Protein AF-A0AAV4QI51-F1 (afdb_monomer_lite)

InterPro domains:
  IPR002773 Deoxyhypusine synthase [PTHR11703] (4-96)
  IPR029035 DHS-like NAD/FAD-binding domain superfamily [SSF52467] (8-96)
  IPR036982 Deoxyhypusine synthase superfamily [G3DSA:3.40.910.10] (10-96)

Radius of gyration: 26.14 Å; chains: 1; bounding box: 46×38×84 Å

Foldseek 3Di:
DDDPPDDPPVVVCVPVPDDDDDDPPDDAQDADDCVVPDDPVSRLCSLCRPDDVSVVSNVVVVVVVVLVVQFPDDDPDWQPPDPDPVPTDPGRHDDD

Secondary structure (DSSP, 8-state):
-----PPPHHHHHHHSPPPPPPPTTPPP-----GGG---HHHHHHHGGGT-HHHHHHHHHHHHHHHHHHHHTSPPSS--SS---TTTS--SSS---

Structure (mmCIF, N/CA/C/O backbone):
data_AF-A0AAV4QI51-F1
#
_entry.id   AF-A0AAV4QI51-F1
#
loop_
_atom_site.group_PDB
_atom_site.id
_atom_site.type_symbol
_atom_site.label_atom_id
_atom_site.label_alt_id
_atom_site.label_comp_id
_atom_site.label_asym_id
_atom_site.label_entity_id
_atom_site.label_seq_id
_atom_site.pdb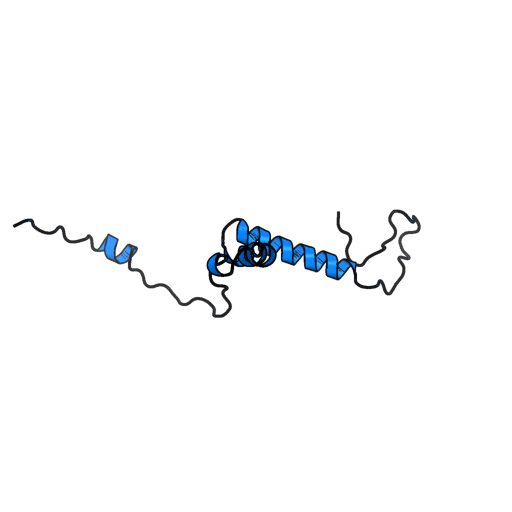x_PDB_ins_code
_atom_site.Cartn_x
_atom_site.Cartn_y
_atom_site.Cartn_z
_atom_site.occupancy
_atom_site.B_iso_or_equiv
_atom_site.auth_seq_id
_atom_site.auth_comp_id
_atom_site.auth_asym_id
_atom_site.auth_atom_id
_atom_site.pdbx_PDB_model_num
ATOM 1 N N . MET A 1 1 ? -19.438 0.880 54.081 1.00 43.25 1 MET A N 1
ATOM 2 C CA . MET A 1 1 ? -19.910 1.004 52.687 1.00 43.25 1 MET A CA 1
ATOM 3 C C . MET A 1 1 ? -18.902 1.882 51.978 1.00 43.25 1 MET A C 1
ATOM 5 O O . MET A 1 1 ? -18.786 3.041 52.349 1.00 43.25 1 MET A O 1
ATOM 9 N N . ALA A 1 2 ? -18.076 1.302 51.108 1.00 45.44 2 ALA A N 1
ATOM 10 C CA . ALA A 1 2 ? -17.078 2.061 50.365 1.00 45.44 2 ALA A CA 1
ATOM 11 C C . ALA A 1 2 ? -17.814 3.035 49.439 1.00 45.44 2 ALA A C 1
ATOM 13 O O . ALA A 1 2 ? -18.620 2.614 48.611 1.00 45.44 2 ALA A O 1
ATOM 14 N N . THR A 1 3 ? -17.596 4.328 49.647 1.00 51.41 3 THR A N 1
ATOM 15 C CA . THR A 1 3 ? -18.027 5.383 48.736 1.00 51.41 3 THR A CA 1
ATOM 16 C C . THR A 1 3 ? -17.299 5.148 47.420 1.00 51.41 3 THR A C 1
ATOM 18 O O . THR A 1 3 ? -16.077 5.274 47.372 1.00 51.41 3 THR A O 1
ATOM 21 N N . GLY A 1 4 ? -18.022 4.712 46.388 1.00 58.59 4 GLY A N 1
ATOM 22 C CA . GLY A 1 4 ? -17.462 4.615 45.046 1.00 58.59 4 GLY A CA 1
ATOM 23 C C . GLY A 1 4 ? -17.000 6.004 44.625 1.00 58.59 4 GLY A C 1
ATOM 24 O O . GLY A 1 4 ? -17.808 6.927 44.610 1.00 58.59 4 GLY A O 1
ATOM 25 N N . GLU A 1 5 ? -15.704 6.164 44.371 1.00 67.75 5 GLU A N 1
ATOM 26 C CA . GLU A 1 5 ? -15.144 7.389 43.804 1.00 67.75 5 GLU A CA 1
ATOM 27 C C . GLU A 1 5 ? -15.883 7.708 42.499 1.00 67.75 5 GLU A C 1
ATOM 29 O O . GLU A 1 5 ? -15.821 6.941 41.535 1.00 67.75 5 GLU A O 1
ATOM 34 N N . GLU A 1 6 ? -16.628 8.816 42.478 1.00 81.44 6 GLU A N 1
ATOM 35 C CA . GLU A 1 6 ? -17.235 9.317 41.249 1.00 81.44 6 GLU A CA 1
ATOM 36 C C . GLU A 1 6 ? -16.126 9.707 40.269 1.00 81.44 6 GLU A C 1
ATOM 38 O O . GLU A 1 6 ? -15.189 10.434 40.606 1.00 81.44 6 GLU A O 1
ATOM 43 N N . ILE A 1 7 ? -16.231 9.205 39.039 1.00 85.62 7 ILE A N 1
ATOM 44 C CA . ILE A 1 7 ? -15.254 9.470 37.985 1.00 85.62 7 ILE A CA 1
ATOM 45 C C . ILE A 1 7 ? -15.259 10.979 37.692 1.00 85.62 7 ILE A C 1
ATOM 47 O O . ILE A 1 7 ? -16.327 11.528 37.405 1.00 85.62 7 ILE A O 1
ATOM 51 N N . PRO A 1 8 ? -14.095 11.659 37.701 1.00 93.81 8 PRO A N 1
ATOM 52 C CA . PRO A 1 8 ? -14.026 13.081 37.395 1.00 93.81 8 PRO A CA 1
ATOM 53 C C . PRO A 1 8 ? -14.654 13.396 36.034 1.00 93.81 8 PRO A C 1
ATOM 55 O O . PRO A 1 8 ? -14.286 12.794 35.022 1.00 93.81 8 PRO A O 1
ATOM 58 N N . SER A 1 9 ? -15.555 14.380 35.986 1.00 90.50 9 SER A N 1
ATOM 59 C CA . SER A 1 9 ? -16.261 14.780 34.756 1.00 90.50 9 SER A CA 1
ATOM 60 C C . SER A 1 9 ? -15.308 15.107 33.603 1.00 90.50 9 SER A C 1
ATOM 62 O O . SER A 1 9 ? -15.543 14.706 32.467 1.00 90.50 9 SER A O 1
ATOM 64 N N . ILE A 1 10 ? -14.167 15.732 33.908 1.00 94.69 10 ILE A N 1
ATOM 65 C CA . ILE A 1 10 ? -13.123 16.043 32.925 1.00 94.69 10 ILE A CA 1
ATOM 66 C C . ILE A 1 10 ? -12.544 14.793 32.246 1.00 94.69 10 ILE A C 1
ATOM 68 O O . ILE A 1 10 ? -12.209 14.833 31.063 1.00 94.69 10 ILE A O 1
ATOM 72 N N . ALA A 1 11 ? -12.443 13.672 32.967 1.00 95.19 11 ALA A N 1
ATOM 73 C CA . ALA A 1 11 ? -11.972 12.411 32.406 1.00 95.19 11 ALA A CA 1
ATOM 74 C C . ALA A 1 11 ? -13.036 11.789 31.491 1.00 95.19 11 ALA A C 1
ATOM 76 O O . ALA A 1 11 ? -12.701 11.273 30.424 1.00 95.19 11 ALA A O 1
ATOM 77 N N . LEU A 1 12 ? -14.315 11.893 31.874 1.00 95.44 12 LEU A N 1
ATOM 78 C CA . LEU A 1 12 ? -15.438 11.426 31.062 1.00 95.44 12 LEU A CA 1
ATOM 79 C C . LEU A 1 12 ? -15.487 12.166 29.717 1.00 95.44 12 LEU A C 1
ATOM 81 O O . LEU A 1 12 ? -15.516 11.531 28.662 1.00 95.44 12 LEU A O 1
ATOM 85 N N . ASP A 1 13 ? -15.420 13.497 29.758 1.00 95.06 13 ASP A N 1
ATOM 86 C CA . ASP A 1 13 ? -15.496 14.348 28.569 1.00 95.06 13 ASP A CA 1
ATOM 87 C C . ASP A 1 13 ? -14.282 14.167 27.643 1.00 95.06 13 ASP A C 1
ATOM 89 O O . ASP A 1 13 ? -14.421 14.190 26.417 1.00 95.06 13 ASP A O 1
ATOM 93 N N . ALA A 1 14 ? -13.089 13.957 28.212 1.00 94.62 14 ALA A N 1
ATOM 94 C CA . ALA A 1 14 ? -11.868 13.738 27.440 1.00 94.62 14 ALA A CA 1
ATOM 95 C C . ALA A 1 14 ? -11.859 12.381 26.715 1.00 94.62 14 ALA A C 1
ATOM 97 O O . ALA A 1 14 ? -11.432 12.309 25.561 1.00 94.62 14 ALA A O 1
ATOM 98 N N . VAL A 1 15 ? -12.326 11.312 27.371 1.00 95.75 15 VAL A N 1
ATOM 99 C CA . VAL A 1 15 ? -12.268 9.940 26.835 1.00 95.75 15 VAL A CA 1
ATOM 100 C C . VAL A 1 15 ? -13.460 9.624 25.929 1.00 95.75 15 VAL A C 1
ATOM 102 O O . VAL A 1 15 ? -13.285 8.976 24.898 1.00 95.75 15 VAL A O 1
ATOM 105 N N . LEU A 1 16 ? -14.668 10.089 26.266 1.00 95.88 16 LEU A N 1
ATOM 106 C CA . LEU A 1 16 ? -15.911 9.730 25.561 1.00 95.88 16 LEU A CA 1
ATOM 107 C C . LEU A 1 16 ? -16.319 10.736 24.476 1.00 95.88 16 LEU A C 1
ATOM 109 O O . LEU A 1 16 ? -17.494 10.849 24.109 1.00 95.88 16 LEU A O 1
ATOM 113 N N . LYS A 1 17 ? -15.352 11.469 23.926 1.00 96.38 17 LYS A N 1
ATOM 114 C CA . LYS A 1 17 ? -15.604 12.412 22.840 1.00 96.38 17 LYS A CA 1
ATOM 115 C C . LYS A 1 17 ? -16.084 11.674 21.586 1.00 96.38 17 LYS A C 1
ATOM 117 O O . LYS A 1 17 ? -15.405 10.795 21.063 1.00 96.38 17 LYS A O 1
ATOM 122 N N . LYS A 1 18 ? -17.245 12.074 21.059 1.00 96.81 18 LYS A N 1
ATOM 123 C CA . LYS A 1 18 ? -17.789 11.518 19.809 1.00 96.81 18 LYS A CA 1
ATOM 124 C C . LYS A 1 18 ? -16.854 11.809 18.631 1.00 96.81 18 LYS A C 1
ATOM 126 O O . LYS A 1 18 ? -16.431 12.950 18.439 1.00 96.81 18 LYS A O 1
ATOM 131 N N . SER A 1 19 ? -16.570 10.786 17.828 1.00 95.44 19 SER A N 1
ATOM 132 C CA . SER A 1 19 ? -15.834 10.922 16.572 1.00 95.44 19 SER A CA 1
ATOM 133 C C . SER A 1 19 ? -16.742 11.398 15.433 1.00 95.44 19 SER A C 1
ATOM 135 O O . SER A 1 19 ? -17.957 11.185 15.439 1.00 95.44 19 SER A O 1
ATOM 137 N N . SER A 1 20 ? -16.145 12.057 14.440 1.00 95.25 20 SER A N 1
ATOM 138 C CA . SER A 1 20 ? -16.791 12.337 13.158 1.00 95.25 20 SER A CA 1
ATOM 139 C C . SER A 1 20 ? -16.720 11.117 12.232 1.00 95.25 20 SER A C 1
ATOM 141 O O . SER A 1 20 ? -15.912 10.208 12.426 1.00 95.25 20 SER A O 1
ATOM 143 N N . GLY A 1 21 ? -17.566 11.100 11.200 1.00 93.06 21 GLY A N 1
ATOM 144 C CA . GLY A 1 21 ? -17.527 10.059 10.174 1.00 93.06 21 GLY A CA 1
ATOM 145 C C . GLY A 1 21 ? -16.249 10.112 9.331 1.00 93.06 21 GLY A C 1
ATOM 146 O O . GLY A 1 21 ? -15.706 11.186 9.069 1.00 93.06 21 GLY A O 1
ATOM 147 N N . LEU A 1 22 ? -15.792 8.943 8.881 1.00 91.88 22 LEU A N 1
ATOM 148 C CA . LEU A 1 22 ? -14.687 8.810 7.932 1.00 91.88 22 LEU A CA 1
ATOM 149 C C . LEU A 1 22 ? -15.202 8.811 6.477 1.00 91.88 22 LEU A C 1
ATOM 151 O O . LEU A 1 22 ? -16.355 8.444 6.236 1.00 91.88 22 LEU A O 1
ATOM 155 N N . PRO A 1 23 ? -14.365 9.189 5.490 1.00 91.62 23 PRO A N 1
ATOM 156 C CA . PRO A 1 23 ? -14.679 9.012 4.071 1.00 91.62 23 PRO A CA 1
ATOM 157 C C . PRO A 1 23 ? -14.953 7.540 3.726 1.00 91.62 23 PRO A C 1
ATOM 159 O O . PRO A 1 23 ? -14.345 6.648 4.316 1.00 91.62 23 PRO A O 1
ATOM 162 N N . LYS A 1 24 ? -15.827 7.286 2.744 1.00 86.88 24 LYS A N 1
ATOM 163 C CA . LYS A 1 24 ? -16.238 5.922 2.356 1.00 86.88 24 LYS A CA 1
ATOM 164 C C . LYS A 1 24 ? -15.109 5.088 1.743 1.00 86.88 24 LYS A C 1
ATOM 166 O O . LYS A 1 24 ? -15.118 3.873 1.884 1.00 86.88 24 LYS A O 1
ATOM 171 N N . ASP A 1 25 ? -14.123 5.738 1.133 1.00 87.81 25 ASP A N 1
ATOM 172 C CA . ASP A 1 25 ? -13.073 5.076 0.346 1.00 87.81 25 ASP A CA 1
ATOM 173 C C . ASP A 1 25 ? -11.841 4.693 1.186 1.00 87.81 25 ASP A C 1
ATOM 175 O O . ASP A 1 25 ? -10.727 4.580 0.673 1.00 87.81 25 ASP A O 1
ATOM 179 N N . LYS A 1 26 ? -11.995 4.563 2.508 1.00 86.56 26 LYS A N 1
ATOM 180 C CA . LYS A 1 26 ? -10.892 4.196 3.400 1.00 86.56 26 LYS A CA 1
ATOM 181 C C . LYS A 1 26 ? -10.729 2.679 3.456 1.00 86.56 26 LYS A C 1
ATOM 183 O O . LYS A 1 26 ? -11.663 1.963 3.802 1.00 86.56 26 LYS A O 1
ATOM 188 N N . GLU A 1 27 ? -9.517 2.208 3.167 1.00 89.06 27 GLU A N 1
ATOM 189 C CA . GLU A 1 27 ? -9.135 0.817 3.411 1.00 89.06 27 GLU A CA 1
ATOM 190 C C . GLU A 1 27 ? -9.129 0.539 4.925 1.00 89.06 27 GLU A C 1
ATOM 192 O O . GLU A 1 27 ? -8.612 1.328 5.721 1.00 89.06 27 GLU A O 1
ATOM 197 N N . LEU A 1 28 ? -9.738 -0.580 5.323 1.00 94.69 28 LEU A N 1
ATOM 198 C CA . LEU A 1 28 ? -9.748 -1.037 6.710 1.00 94.69 28 LEU A CA 1
ATOM 199 C C . LEU A 1 28 ? -8.422 -1.713 7.049 1.00 94.69 28 LEU A C 1
ATOM 201 O O . LEU A 1 28 ? -7.856 -2.436 6.231 1.00 94.69 28 LEU A O 1
ATOM 205 N N . VAL A 1 29 ? -7.965 -1.528 8.287 1.00 97.19 29 VAL A N 1
ATOM 206 C CA . VAL A 1 29 ? -6.798 -2.251 8.793 1.00 97.19 29 VAL A CA 1
ATOM 207 C C . VAL A 1 29 ? -7.174 -3.721 8.963 1.00 97.19 29 VAL A C 1
ATOM 209 O O . VAL A 1 29 ? -8.041 -4.056 9.772 1.00 97.19 29 VAL A O 1
ATOM 212 N N . LYS A 1 30 ? -6.531 -4.595 8.189 1.00 97.81 30 LYS A N 1
ATOM 213 C CA . LYS A 1 30 ? -6.729 -6.046 8.220 1.00 97.81 30 LYS A CA 1
ATOM 214 C C . LYS A 1 30 ? -5.432 -6.746 7.814 1.00 97.81 30 LYS A C 1
ATOM 216 O O . LYS A 1 30 ? -4.898 -6.483 6.738 1.00 97.81 30 LYS A O 1
ATOM 221 N N . GLY A 1 31 ? -4.944 -7.633 8.679 1.00 97.88 31 GLY A N 1
ATOM 222 C CA . GLY A 1 31 ? -3.808 -8.508 8.388 1.00 97.88 31 GLY A CA 1
ATOM 223 C C . GLY A 1 31 ? -4.215 -9.771 7.625 1.00 97.88 31 GLY A C 1
ATOM 224 O O . GLY A 1 31 ? -5.398 -10.014 7.380 1.00 97.88 31 GLY A O 1
ATOM 225 N N . TYR A 1 32 ? -3.222 -10.579 7.263 1.00 98.56 32 TYR A N 1
ATOM 226 C CA . TYR A 1 32 ? -3.432 -11.895 6.669 1.00 98.56 32 TYR A CA 1
ATOM 227 C C . TYR A 1 32 ? -4.063 -12.866 7.679 1.00 98.56 32 TYR A C 1
ATOM 229 O O . TYR A 1 32 ? -3.671 -12.880 8.848 1.00 98.56 32 TYR A O 1
ATOM 237 N N . ASP A 1 33 ? -5.026 -13.674 7.231 1.00 98.25 33 ASP A N 1
ATOM 238 C CA . ASP A 1 33 ? -5.640 -14.721 8.046 1.00 98.25 33 ASP A CA 1
ATOM 239 C C . ASP A 1 33 ? -4.930 -16.054 7.787 1.00 98.25 33 ASP A C 1
ATOM 241 O O . ASP A 1 33 ? -5.053 -16.647 6.721 1.00 98.25 33 ASP A O 1
ATOM 245 N N . PHE A 1 34 ? -4.175 -16.548 8.768 1.00 98.38 34 PHE A N 1
ATOM 246 C CA . PHE A 1 34 ? -3.461 -17.821 8.632 1.00 98.38 34 PHE A CA 1
ATOM 247 C C . PHE A 1 34 ? -4.387 -19.048 8.609 1.00 98.38 34 PHE A C 1
ATOM 249 O O . PHE A 1 34 ? -3.921 -20.140 8.277 1.00 98.38 34 PHE A O 1
ATOM 256 N N . ASN A 1 35 ? -5.684 -18.892 8.904 1.00 98.31 35 ASN A N 1
ATOM 257 C CA . ASN A 1 35 ? -6.664 -19.951 8.657 1.00 98.31 35 ASN A CA 1
ATOM 258 C C . ASN A 1 35 ? -6.860 -20.219 7.153 1.00 98.31 35 ASN A C 1
ATOM 260 O O . ASN A 1 35 ? -7.254 -21.328 6.795 1.00 98.31 35 ASN A O 1
ATOM 264 N N . ASP A 1 36 ? -6.507 -19.266 6.279 1.00 96.69 36 ASP A N 1
ATOM 265 C CA . ASP A 1 36 ? -6.494 -19.445 4.817 1.00 96.69 36 ASP A CA 1
ATOM 266 C C . ASP A 1 36 ? -5.277 -20.272 4.333 1.00 96.69 36 ASP A C 1
ATOM 268 O O . ASP A 1 36 ? -5.097 -20.505 3.137 1.00 96.69 36 ASP A O 1
ATOM 272 N N . GLY A 1 37 ? -4.4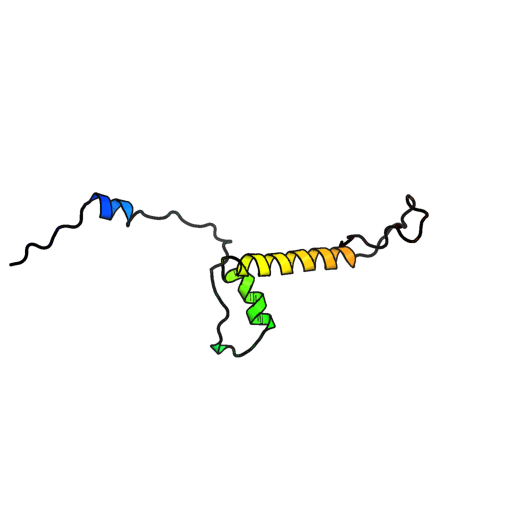37 -20.753 5.258 1.00 97.69 37 GLY A N 1
ATOM 273 C CA . GLY A 1 37 ? -3.229 -21.522 4.973 1.00 97.69 37 GLY A CA 1
ATOM 274 C C . GLY A 1 37 ? -1.991 -20.644 4.795 1.00 97.69 37 GLY A C 1
ATOM 275 O O . GLY A 1 37 ? -1.966 -19.471 5.171 1.00 97.69 37 GLY A O 1
ATOM 276 N N . ILE A 1 38 ? -0.924 -21.224 4.242 1.00 97.88 38 ILE A N 1
ATOM 277 C CA . ILE A 1 38 ? 0.345 -20.521 4.006 1.00 97.88 38 ILE A CA 1
ATOM 278 C C . ILE A 1 38 ? 0.414 -20.101 2.534 1.00 97.88 38 ILE A C 1
ATOM 280 O O . ILE A 1 38 ? 0.901 -20.853 1.691 1.00 97.88 38 ILE A O 1
ATOM 284 N N . ASP A 1 39 ? -0.058 -18.889 2.241 1.00 98.31 39 ASP A N 1
ATOM 285 C CA . ASP A 1 39 ? 0.108 -18.210 0.952 1.00 98.31 39 ASP A CA 1
ATOM 286 C C . ASP A 1 39 ? 0.965 -16.951 1.156 1.00 98.31 39 ASP A C 1
ATOM 288 O O . ASP A 1 39 ? 0.527 -15.946 1.721 1.00 98.31 39 ASP A O 1
ATOM 292 N N . TYR A 1 40 ? 2.217 -17.007 0.696 1.00 98.25 40 TYR A N 1
ATOM 293 C CA . TYR A 1 40 ? 3.161 -15.897 0.823 1.00 98.25 40 TYR A CA 1
ATOM 294 C C . TYR A 1 40 ? 2.768 -14.680 -0.010 1.00 98.25 40 TYR A C 1
ATOM 296 O O . TYR A 1 40 ? 2.985 -13.549 0.428 1.00 98.25 40 TYR A O 1
ATOM 304 N N . ASP A 1 41 ? 2.171 -14.885 -1.183 1.00 98.00 41 ASP A N 1
ATOM 305 C CA . ASP A 1 41 ? 1.740 -13.767 -2.008 1.00 98.00 41 ASP A CA 1
ATOM 306 C C . ASP A 1 41 ? 0.563 -13.051 -1.339 1.00 98.00 41 ASP A C 1
ATOM 308 O O . ASP A 1 41 ? 0.515 -11.821 -1.316 1.00 98.00 41 ASP A O 1
ATOM 312 N N . ALA A 1 42 ? -0.383 -13.795 -0.758 1.00 98.06 42 ALA A N 1
ATOM 313 C CA . ALA A 1 42 ? -1.501 -13.212 -0.017 1.00 98.06 42 ALA A CA 1
ATOM 314 C C . ALA A 1 42 ? -1.044 -12.524 1.275 1.00 98.06 42 ALA A C 1
ATOM 316 O O . ALA A 1 42 ? -1.513 -11.420 1.567 1.00 98.06 42 ALA A O 1
ATOM 317 N N . LEU A 1 43 ? -0.084 -13.115 1.990 1.00 98.50 43 LEU A N 1
ATOM 318 C CA . LEU A 1 43 ? 0.554 -12.507 3.156 1.00 98.50 43 LEU A CA 1
ATOM 319 C C . LEU A 1 43 ? 1.208 -11.163 2.806 1.00 98.50 43 LEU A C 1
ATOM 321 O O . LEU A 1 43 ? 0.938 -10.151 3.451 1.00 98.50 43 LEU A O 1
ATOM 325 N N . LEU A 1 44 ? 2.037 -11.127 1.760 1.00 98.44 44 LEU A N 1
ATOM 326 C CA . LEU A 1 44 ? 2.719 -9.902 1.337 1.00 98.44 44 LEU A CA 1
ATOM 327 C C . LEU A 1 44 ? 1.746 -8.871 0.753 1.00 98.44 44 LEU A C 1
ATOM 329 O O . LEU A 1 44 ? 1.938 -7.672 0.953 1.00 98.44 44 LEU A O 1
ATOM 333 N N . ARG A 1 45 ? 0.667 -9.303 0.088 1.00 97.94 45 ARG A N 1
ATOM 334 C CA . ARG A 1 45 ? -0.416 -8.400 -0.340 1.00 97.94 45 ARG A CA 1
ATOM 335 C C . ARG A 1 45 ? -1.130 -7.761 0.849 1.00 97.94 45 ARG A C 1
ATOM 337 O O . ARG A 1 45 ? -1.446 -6.573 0.786 1.00 97.94 45 ARG A O 1
ATOM 344 N N . SER A 1 46 ? -1.348 -8.502 1.939 1.00 98.19 46 SER A N 1
ATOM 345 C CA . SER A 1 46 ? -2.031 -7.973 3.127 1.00 98.19 46 SER A CA 1
ATOM 346 C C . SER A 1 46 ? -1.255 -6.834 3.790 1.00 98.19 46 SER A C 1
ATOM 348 O O . SER A 1 46 ? -1.846 -6.045 4.521 1.00 98.19 46 SER A O 1
ATOM 350 N N . TYR A 1 47 ? 0.058 -6.719 3.552 1.00 98.56 47 TYR A N 1
ATOM 351 C CA . TYR A 1 47 ? 0.885 -5.693 4.187 1.00 98.56 47 TYR A CA 1
ATOM 352 C C . TYR A 1 47 ? 0.388 -4.278 3.890 1.00 98.56 47 TYR A C 1
ATOM 354 O O . TYR A 1 47 ? 0.460 -3.430 4.777 1.00 98.56 47 TYR A O 1
ATOM 362 N N . LYS A 1 48 ? -0.230 -4.043 2.723 1.00 97.94 48 LYS A N 1
ATOM 363 C CA . LYS A 1 48 ? -0.864 -2.758 2.390 1.00 97.94 48 LYS A CA 1
ATOM 364 C C . LYS A 1 48 ? -1.883 -2.312 3.452 1.00 97.94 48 LYS A C 1
ATOM 366 O O . LYS A 1 48 ? -1.921 -1.134 3.802 1.00 97.94 48 LYS A O 1
ATOM 371 N N . THR A 1 49 ? -2.620 -3.253 4.041 1.00 98.12 49 THR A N 1
ATOM 372 C CA . THR A 1 49 ? -3.656 -3.011 5.059 1.00 98.12 49 THR A CA 1
ATOM 373 C C . THR A 1 49 ? -3.231 -3.393 6.481 1.00 98.12 49 THR A C 1
ATOM 375 O O . THR A 1 49 ? -4.047 -3.320 7.395 1.00 98.12 49 THR A O 1
ATOM 378 N N . SER A 1 50 ? -1.969 -3.770 6.710 1.00 98.12 50 SER A N 1
ATOM 379 C CA . SER A 1 50 ? -1.476 -4.181 8.038 1.00 98.12 50 SER A CA 1
ATOM 380 C C . SER A 1 50 ? -1.061 -3.011 8.945 1.00 98.12 50 SER A C 1
ATOM 382 O O . SER A 1 50 ? -0.972 -3.182 10.159 1.00 98.12 50 SER A O 1
ATOM 384 N N . GLY A 1 51 ? -0.815 -1.821 8.389 1.00 97.50 51 GLY A N 1
ATOM 385 C CA . GLY A 1 51 ? -0.399 -0.629 9.135 1.00 97.50 51 GLY A CA 1
ATOM 386 C C . GLY A 1 51 ? 1.121 -0.458 9.261 1.00 97.50 51 GLY A C 1
ATOM 387 O O . GLY A 1 51 ? 1.916 -1.316 8.874 1.00 97.50 51 GLY A O 1
ATOM 388 N N . PHE A 1 52 ? 1.539 0.687 9.811 1.00 98.00 52 PHE A N 1
ATOM 389 C CA . PHE A 1 52 ? 2.945 1.043 10.059 1.00 98.00 52 PHE A CA 1
ATOM 390 C C . PHE A 1 52 ? 3.856 0.834 8.828 1.00 98.00 52 PHE A C 1
ATOM 392 O O . PHE A 1 52 ? 3.524 1.254 7.721 1.00 98.00 52 PHE A O 1
ATOM 399 N N . GLN A 1 53 ? 5.019 0.198 9.010 1.00 98.44 53 GLN A N 1
ATOM 400 C CA . GLN A 1 53 ? 5.965 -0.071 7.923 1.00 98.44 53 GLN A CA 1
ATOM 401 C C . GLN A 1 53 ? 5.463 -1.127 6.933 1.00 98.44 53 GLN A C 1
ATOM 403 O O . GLN A 1 53 ? 5.886 -1.117 5.780 1.00 98.44 53 GLN A O 1
ATOM 408 N N . ALA A 1 54 ? 4.537 -2.001 7.33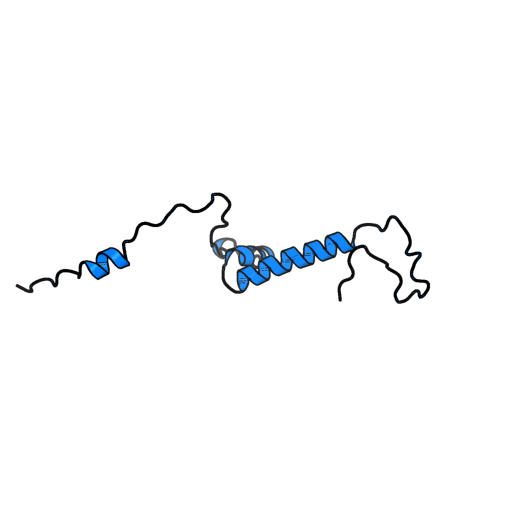8 1.00 98.38 54 ALA A N 1
ATOM 409 C CA . ALA A 1 54 ? 3.950 -2.973 6.423 1.00 98.38 54 ALA A CA 1
ATOM 410 C C . ALA A 1 54 ? 3.138 -2.262 5.328 1.00 98.38 54 ALA A C 1
ATOM 412 O O . ALA A 1 54 ? 3.315 -2.556 4.147 1.00 98.38 54 ALA A O 1
ATOM 413 N N . THR A 1 55 ? 2.347 -1.242 5.680 1.00 98.44 55 THR A N 1
ATOM 414 C CA . THR A 1 55 ? 1.630 -0.444 4.671 1.00 98.44 55 THR A CA 1
ATOM 415 C C . THR A 1 55 ? 2.602 0.234 3.708 1.00 98.44 55 THR A C 1
ATOM 417 O O . THR A 1 55 ? 2.399 0.166 2.498 1.00 98.44 55 THR A O 1
ATOM 420 N N . ASN A 1 56 ? 3.700 0.808 4.212 1.00 98.69 56 ASN A N 1
ATOM 421 C CA . ASN A 1 56 ? 4.733 1.399 3.354 1.00 98.69 56 ASN A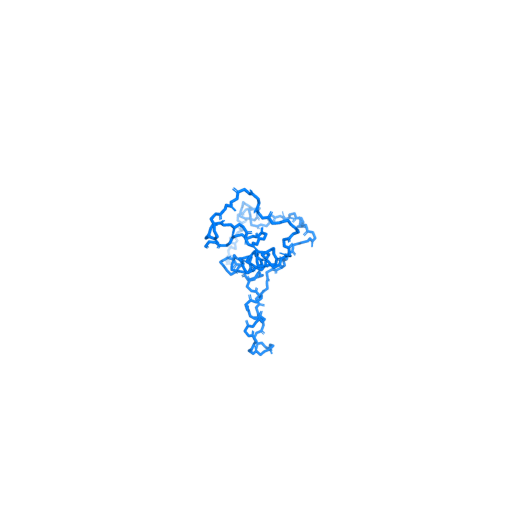 CA 1
ATOM 422 C C . ASN A 1 56 ? 5.360 0.372 2.400 1.00 98.69 56 ASN A C 1
ATOM 424 O O . ASN A 1 56 ? 5.603 0.696 1.240 1.00 98.69 56 ASN A O 1
ATOM 428 N N . PHE A 1 57 ? 5.579 -0.868 2.850 1.00 98.75 57 PHE A N 1
ATOM 429 C CA . PHE A 1 57 ? 6.041 -1.954 1.985 1.00 98.75 57 PHE A CA 1
ATOM 430 C C . PHE A 1 57 ? 5.038 -2.247 0.860 1.00 98.75 57 PHE A C 1
ATOM 432 O O . PHE A 1 57 ? 5.423 -2.277 -0.307 1.00 98.75 57 PHE A O 1
ATOM 439 N N . GLY A 1 58 ? 3.750 -2.400 1.188 1.00 98.19 58 GLY A N 1
ATOM 440 C CA . GLY A 1 58 ? 2.703 -2.627 0.186 1.00 98.19 58 GLY A CA 1
ATOM 441 C C . GLY A 1 58 ? 2.623 -1.500 -0.852 1.00 98.19 58 GLY A C 1
ATOM 442 O O . GLY A 1 58 ? 2.561 -1.764 -2.052 1.00 98.19 58 GLY A O 1
ATOM 443 N N . LEU A 1 59 ? 2.718 -0.243 -0.406 1.00 98.44 59 LEU A N 1
ATOM 444 C CA . LEU A 1 59 ? 2.752 0.930 -1.287 1.00 98.44 59 LEU A CA 1
ATOM 445 C C . LEU A 1 59 ? 4.010 0.965 -2.171 1.00 98.44 59 LEU A C 1
ATOM 447 O O . LEU A 1 59 ? 3.923 1.308 -3.350 1.00 98.44 59 LEU A O 1
ATOM 451 N N . ALA A 1 60 ? 5.172 0.575 -1.639 1.00 98.75 60 ALA A N 1
ATOM 452 C CA . ALA A 1 60 ? 6.409 0.487 -2.414 1.00 98.75 60 ALA A CA 1
ATOM 453 C C . ALA A 1 60 ? 6.309 -0.566 -3.530 1.00 98.75 60 ALA A C 1
ATOM 455 O O . ALA A 1 60 ? 6.743 -0.313 -4.654 1.00 98.75 60 ALA A O 1
ATOM 456 N N . VAL A 1 61 ? 5.687 -1.717 -3.252 1.00 98.56 61 VAL A N 1
ATOM 457 C CA . VAL A 1 61 ? 5.418 -2.750 -4.266 1.00 98.56 61 VAL A CA 1
ATOM 458 C C . VAL A 1 61 ? 4.535 -2.199 -5.391 1.00 98.56 61 VAL A C 1
ATOM 460 O O . VAL A 1 61 ? 4.839 -2.410 -6.568 1.00 98.56 61 VAL A O 1
ATOM 463 N N . GLU A 1 62 ? 3.464 -1.467 -5.064 1.00 98.38 62 GLU A N 1
ATOM 464 C CA . GLU A 1 62 ? 2.614 -0.821 -6.075 1.00 98.38 62 GLU A CA 1
ATOM 465 C C . GLU A 1 62 ? 3.404 0.170 -6.935 1.00 98.38 62 GLU A C 1
ATOM 467 O O . GLU A 1 62 ? 3.269 0.171 -8.161 1.00 98.38 62 GLU A O 1
ATOM 472 N N . GLU A 1 63 ? 4.250 0.991 -6.317 1.00 98.69 63 GLU A N 1
ATOM 473 C CA . GLU A 1 63 ? 5.011 2.013 -7.030 1.00 98.69 63 GLU A CA 1
ATOM 474 C C . GLU A 1 63 ? 6.067 1.407 -7.964 1.00 98.69 63 GLU A C 1
ATOM 476 O O . GLU A 1 63 ? 6.145 1.777 -9.137 1.00 98.69 63 GLU A O 1
ATOM 481 N N . ILE A 1 64 ? 6.805 0.390 -7.512 1.00 98.69 64 ILE A N 1
ATOM 482 C CA . ILE A 1 64 ? 7.769 -0.336 -8.354 1.00 98.69 64 ILE A CA 1
ATOM 483 C C . ILE A 1 64 ? 7.060 -0.998 -9.543 1.00 98.69 64 ILE A C 1
ATOM 485 O O . ILE A 1 64 ? 7.542 -0.927 -10.677 1.00 98.69 64 ILE A O 1
ATOM 489 N N . ASN A 1 65 ? 5.878 -1.584 -9.330 1.00 98.56 65 ASN A N 1
ATOM 490 C CA . ASN A 1 65 ? 5.091 -2.160 -10.420 1.00 98.56 65 ASN A CA 1
ATOM 491 C C . ASN A 1 65 ? 4.660 -1.105 -11.451 1.00 98.56 65 ASN A C 1
ATOM 493 O O . ASN A 1 65 ? 4.701 -1.385 -12.653 1.00 98.56 65 ASN A O 1
ATOM 497 N N . LYS A 1 66 ? 4.323 0.122 -11.027 1.00 98.69 66 LYS A N 1
ATOM 498 C CA . LYS A 1 66 ? 4.064 1.241 -11.954 1.00 98.69 66 LYS A CA 1
ATOM 499 C C . LYS A 1 66 ? 5.315 1.624 -12.742 1.00 98.69 66 LYS A C 1
ATOM 501 O O . LYS A 1 66 ? 5.214 1.821 -13.955 1.00 98.69 66 LYS A O 1
ATOM 506 N N . MET A 1 67 ? 6.486 1.682 -12.100 1.00 98.62 67 MET A N 1
ATOM 507 C CA . MET A 1 67 ? 7.760 1.956 -12.784 1.00 98.62 67 MET A CA 1
ATOM 508 C C . MET A 1 67 ? 8.062 0.891 -13.845 1.00 98.62 67 MET A C 1
ATOM 510 O O . MET A 1 67 ? 8.357 1.225 -14.995 1.00 98.62 67 MET A O 1
ATOM 514 N N . ILE A 1 68 ? 7.906 -0.393 -13.505 1.00 98.44 68 ILE A N 1
ATOM 515 C CA . ILE A 1 68 ? 8.097 -1.520 -14.431 1.00 98.44 68 ILE A CA 1
ATOM 516 C C . ILE A 1 68 ? 7.095 -1.452 -15.588 1.00 98.44 68 ILE A C 1
ATOM 518 O O . ILE A 1 68 ? 7.481 -1.607 -16.749 1.00 98.44 68 ILE A O 1
ATOM 522 N N . ALA A 1 69 ? 5.817 -1.201 -15.297 1.00 98.06 69 ALA A N 1
ATOM 523 C CA . ALA A 1 69 ? 4.785 -1.061 -16.319 1.00 98.06 69 ALA A CA 1
ATOM 524 C C . ALA A 1 69 ? 5.088 0.109 -17.263 1.00 98.06 69 ALA A C 1
ATOM 526 O O . ALA A 1 69 ? 4.959 -0.031 -18.478 1.00 98.06 69 ALA A O 1
ATOM 527 N N . CYS A 1 70 ? 5.550 1.242 -16.726 1.00 96.94 70 CYS A N 1
ATOM 528 C CA . CYS A 1 70 ? 5.994 2.382 -17.519 1.00 96.94 70 CYS A CA 1
ATOM 529 C C . CYS A 1 70 ? 7.196 2.012 -18.396 1.00 96.94 70 CYS A C 1
ATOM 531 O O . CYS A 1 70 ? 7.178 2.263 -19.598 1.00 96.94 70 CYS A O 1
ATOM 533 N N . ARG A 1 71 ? 8.200 1.331 -17.832 1.00 96.38 71 ARG A N 1
ATOM 534 C CA . ARG A 1 71 ? 9.409 0.894 -18.546 1.00 96.38 71 ARG A CA 1
ATOM 535 C C . ARG A 1 71 ? 9.109 -0.045 -19.719 1.00 96.38 71 ARG A C 1
ATOM 537 O O . ARG A 1 71 ? 9.787 0.044 -20.739 1.00 96.38 71 ARG A O 1
ATOM 544 N N . LYS A 1 72 ? 8.104 -0.920 -19.583 1.00 96.12 72 LYS A N 1
ATOM 545 C CA . LYS A 1 72 ? 7.684 -1.891 -20.612 1.00 96.12 72 LYS A CA 1
ATOM 546 C C . LYS A 1 72 ? 6.926 -1.273 -21.792 1.00 96.12 72 LYS A C 1
ATOM 548 O O . LYS A 1 72 ? 6.751 -1.952 -22.801 1.00 96.12 72 LYS A O 1
ATOM 553 N N . LYS A 1 73 ? 6.459 -0.024 -21.692 1.00 95.12 73 LYS A N 1
ATOM 554 C CA . LYS A 1 73 ? 5.771 0.639 -22.809 1.00 95.12 73 LYS A CA 1
ATOM 555 C C . LYS A 1 73 ? 6.736 0.798 -24.001 1.00 95.12 73 LYS A C 1
ATOM 557 O O . LYS A 1 73 ? 7.898 1.153 -23.783 1.00 95.12 73 LYS A O 1
ATOM 562 N N . PRO A 1 74 ? 6.285 0.557 -25.244 1.00 90.81 74 PRO A N 1
ATOM 563 C CA . PRO A 1 74 ? 7.133 0.705 -26.422 1.00 90.81 74 PRO A CA 1
ATOM 564 C C . PRO A 1 74 ? 7.449 2.181 -26.678 1.00 90.81 74 PRO A C 1
ATOM 566 O O . PRO A 1 74 ? 6.550 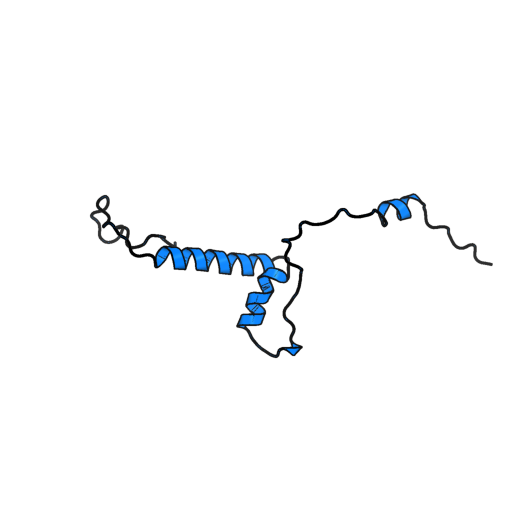3.018 -26.669 1.00 90.81 74 PRO A O 1
ATOM 569 N N . LEU A 1 75 ? 8.716 2.495 -26.955 1.00 88.19 75 LEU A N 1
ATOM 570 C CA . LEU A 1 75 ? 9.106 3.828 -27.407 1.00 88.19 75 LEU A CA 1
ATOM 571 C C . LEU A 1 75 ? 8.659 4.031 -28.857 1.00 88.19 75 LEU A C 1
ATOM 573 O O . LEU A 1 75 ? 9.118 3.328 -29.753 1.00 88.19 75 LEU A O 1
ATOM 577 N N . LEU A 1 76 ? 7.791 5.017 -29.088 1.00 83.00 76 LEU A N 1
ATOM 578 C CA . L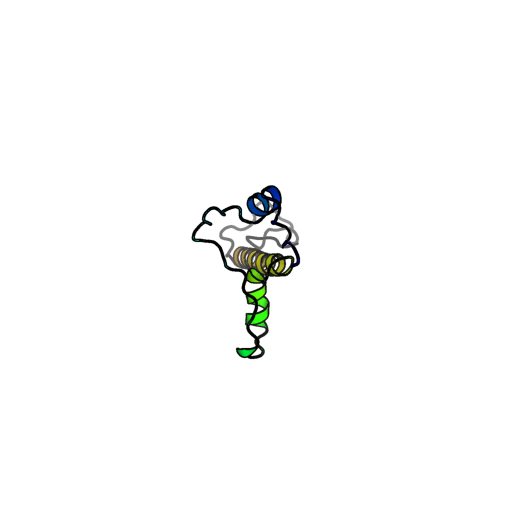EU A 1 76 ? 7.329 5.362 -30.438 1.00 83.00 76 LEU A CA 1
ATOM 579 C C . LEU A 1 76 ? 8.424 6.050 -31.264 1.00 83.00 76 LEU A C 1
ATOM 581 O O . LEU A 1 76 ? 8.549 5.803 -32.458 1.00 83.00 76 LEU A O 1
ATOM 585 N N . ASN A 1 77 ? 9.241 6.880 -30.612 1.00 84.06 77 ASN A N 1
ATOM 586 C CA . ASN A 1 77 ? 10.289 7.661 -31.257 1.00 84.06 77 ASN A CA 1
ATOM 587 C C . ASN A 1 77 ? 11.659 7.265 -30.715 1.00 84.06 77 ASN A C 1
ATOM 589 O O . ASN A 1 77 ? 11.862 7.207 -29.494 1.00 84.06 77 ASN A O 1
ATOM 593 N N . LYS A 1 78 ? 12.603 7.052 -31.638 1.00 81.31 78 LYS A N 1
ATOM 594 C CA . LYS A 1 78 ? 14.019 6.911 -31.301 1.00 81.31 78 LYS A CA 1
ATOM 595 C C . LYS A 1 78 ? 14.519 8.189 -30.643 1.00 81.31 78 LYS A C 1
ATOM 597 O O . LYS A 1 78 ? 14.031 9.284 -30.919 1.00 81.31 78 LYS A O 1
ATOM 602 N N . ASP A 1 79 ? 15.477 8.017 -29.751 1.00 85.88 79 ASP A N 1
ATOM 603 C CA . ASP A 1 79 ? 16.176 9.137 -29.156 1.00 85.88 79 ASP A CA 1
ATOM 604 C C . ASP A 1 79 ? 17.092 9.771 -30.207 1.00 85.88 79 ASP A C 1
ATOM 606 O O . ASP A 1 79 ? 17.995 9.116 -30.729 1.00 85.88 79 ASP A O 1
ATOM 610 N N . VAL A 1 80 ? 16.780 11.015 -30.563 1.00 88.19 80 VAL A N 1
ATOM 611 C CA . VAL A 1 80 ? 17.531 11.823 -31.532 1.00 88.19 80 VAL A CA 1
ATOM 612 C C . VAL A 1 80 ? 18.481 12.806 -30.850 1.00 88.19 80 VAL A C 1
ATOM 614 O O . VAL A 1 80 ? 19.239 13.477 -31.543 1.00 88.19 80 VAL A O 1
ATOM 617 N N . LEU A 1 81 ? 18.414 12.924 -29.520 1.00 89.38 81 LEU A N 1
ATOM 618 C CA . LEU A 1 81 ? 19.235 13.858 -28.752 1.00 89.38 81 LEU A CA 1
ATOM 619 C C . LEU A 1 81 ? 20.572 13.228 -28.359 1.00 89.38 81 LEU A C 1
ATOM 621 O O . LEU A 1 81 ? 21.574 13.933 -28.312 1.00 89.38 81 LEU A O 1
ATOM 625 N N . GLU A 1 82 ? 20.592 11.910 -28.148 1.00 90.44 82 GLU A N 1
ATOM 626 C CA . GLU A 1 82 ? 21.784 11.178 -27.721 1.00 90.44 82 GLU A CA 1
ATOM 627 C C . GLU A 1 82 ? 22.318 10.238 -28.805 1.00 90.44 82 GLU A C 1
ATOM 629 O O . GLU A 1 82 ? 21.610 9.361 -29.315 1.00 90.44 82 GLU A O 1
ATOM 634 N N . THR A 1 83 ? 23.599 10.411 -29.136 1.00 89.50 83 THR A N 1
ATOM 635 C CA . THR A 1 83 ? 24.323 9.576 -30.106 1.00 89.50 83 THR A CA 1
ATOM 636 C C . THR A 1 83 ? 25.113 8.451 -29.445 1.00 89.50 83 THR A C 1
ATOM 638 O O . THR A 1 83 ? 25.356 7.432 -30.093 1.00 89.50 83 THR A O 1
ATOM 641 N N . ASP A 1 84 ? 25.490 8.602 -28.171 1.00 91.88 84 ASP A N 1
ATOM 642 C CA . ASP A 1 84 ? 26.196 7.572 -27.413 1.00 91.88 84 ASP A CA 1
ATOM 643 C C . ASP A 1 84 ? 25.231 6.412 -27.057 1.00 91.88 84 ASP A C 1
ATOM 645 O O . ASP A 1 84 ? 24.266 6.603 -26.305 1.00 91.88 84 ASP A O 1
ATOM 649 N N . PRO A 1 85 ? 25.488 5.180 -27.549 1.00 87.38 85 PRO A N 1
ATOM 650 C CA . PRO A 1 85 ? 24.644 4.010 -27.286 1.00 87.38 85 PRO A CA 1
ATOM 651 C C . PRO A 1 85 ? 24.491 3.629 -25.802 1.00 87.38 85 PRO A C 1
ATOM 653 O O . PRO A 1 85 ? 23.573 2.863 -25.453 1.00 87.38 85 PRO A O 1
ATOM 656 N N . PHE A 1 86 ? 25.392 4.096 -24.931 1.00 87.94 86 PHE A N 1
ATOM 657 C CA . PHE A 1 86 ? 25.355 3.828 -23.493 1.00 87.94 86 PHE A CA 1
ATOM 658 C C . PHE A 1 86 ? 24.302 4.670 -22.771 1.00 87.94 86 PHE A C 1
ATOM 660 O O . PHE A 1 86 ? 23.631 4.143 -21.882 1.00 87.94 86 PHE A O 1
ATOM 667 N N . ILE A 1 87 ? 24.108 5.924 -23.184 1.00 89.12 87 ILE A N 1
ATOM 668 C CA . ILE A 1 87 ? 23.172 6.866 -22.543 1.00 89.12 87 ILE A CA 1
ATOM 669 C C . ILE A 1 87 ? 21.882 7.086 -23.337 1.00 89.12 87 ILE A C 1
ATOM 671 O O . ILE A 1 87 ? 20.926 7.642 -22.801 1.00 89.12 87 ILE A O 1
ATOM 675 N N . GLN A 1 88 ? 21.814 6.593 -24.577 1.00 89.81 88 GLN A N 1
ATOM 676 C CA . GLN A 1 88 ? 20.612 6.680 -25.399 1.00 89.81 88 GLN A CA 1
ATOM 677 C C . GLN A 1 88 ? 19.376 6.108 -24.681 1.00 89.81 88 GLN A C 1
ATOM 679 O O . GLN A 1 88 ? 19.397 4.988 -24.151 1.00 89.81 88 GLN A O 1
ATOM 684 N N . ARG A 1 89 ? 18.257 6.844 -24.707 1.00 90.75 89 ARG A N 1
ATOM 685 C CA . ARG A 1 89 ? 17.005 6.424 -24.065 1.00 90.75 89 ARG A CA 1
ATOM 686 C C . ARG A 1 89 ? 16.434 5.162 -24.718 1.00 90.75 89 ARG A C 1
ATOM 688 O O . ARG A 1 89 ? 15.938 5.191 -25.843 1.00 90.75 89 ARG A O 1
ATOM 695 N N . LYS A 1 90 ? 16.403 4.066 -23.951 1.00 88.81 90 LYS A N 1
ATOM 696 C CA . LYS A 1 90 ? 15.878 2.750 -24.382 1.00 88.81 90 LYS A CA 1
ATOM 697 C C . LYS A 1 90 ? 14.456 2.450 -23.909 1.00 88.81 90 LYS A C 1
ATOM 699 O O . LYS A 1 90 ? 13.789 1.594 -24.480 1.00 88.81 90 LYS A O 1
ATOM 704 N N . HIS A 1 91 ? 13.981 3.147 -22.878 1.00 91.38 91 HIS A N 1
ATOM 705 C CA . HIS A 1 91 ? 12.681 2.889 -22.258 1.00 91.38 91 HIS A CA 1
ATOM 706 C C . HIS A 1 91 ? 11.964 4.185 -21.870 1.00 91.38 91 HIS A C 1
ATOM 708 O O . HIS A 1 91 ? 12.583 5.241 -21.768 1.00 91.38 91 HIS A O 1
ATOM 714 N N . HIS A 1 92 ? 10.660 4.092 -21.595 1.00 92.38 92 HIS A N 1
ATOM 715 C CA . HIS A 1 92 ? 9.858 5.210 -21.080 1.00 92.38 92 HIS A CA 1
ATOM 716 C C . HIS A 1 92 ? 10.137 5.563 -19.610 1.00 92.38 92 HIS A C 1
ATOM 718 O O . HIS A 1 92 ? 9.824 6.670 -19.184 1.00 92.38 92 HIS A O 1
ATOM 724 N N . CYS A 1 93 ? 10.718 4.643 -18.839 1.00 94.88 93 CYS A N 1
ATOM 725 C CA . CYS A 1 93 ? 11.092 4.853 -17.443 1.00 94.88 93 CYS A CA 1
ATOM 726 C C . CYS A 1 93 ? 12.499 4.296 -17.204 1.00 94.88 93 CYS A C 1
ATOM 728 O O . CYS A 1 93 ? 12.745 3.096 -17.388 1.00 94.88 93 CYS A O 1
ATOM 730 N N . THR A 1 94 ? 13.423 5.174 -16.820 1.00 92.94 94 THR A N 1
ATOM 731 C CA . THR A 1 94 ? 14.771 4.810 -16.373 1.00 92.94 94 THR A CA 1
ATOM 732 C C . THR A 1 94 ? 14.717 4.525 -14.878 1.00 92.94 94 THR A C 1
ATOM 734 O O . THR A 1 94 ? 14.255 5.363 -14.114 1.00 92.94 94 THR A O 1
ATOM 737 N N . ILE A 1 95 ? 15.148 3.328 -14.485 1.00 95.25 95 ILE A N 1
ATOM 738 C CA . ILE A 1 95 ? 15.219 2.886 -13.090 1.00 95.25 95 ILE A CA 1
ATOM 739 C C . ILE A 1 95 ? 16.708 2.869 -12.737 1.00 95.25 95 ILE A C 1
ATOM 741 O O . ILE A 1 95 ? 17.484 2.311 -13.518 1.00 95.25 95 ILE A O 1
ATOM 745 N N . PHE A 1 96 ? 17.075 3.525 -11.636 1.00 93.88 96 PHE A N 1
ATOM 746 C CA . PHE A 1 96 ? 18.448 3.680 -11.149 1.00 93.88 96 PHE A CA 1
ATOM 747 C C . PHE A 1 96 ? 18.727 2.705 -10.009 1.00 93.88 96 PHE A C 1
ATOM 749 O O . PHE A 1 96 ? 17.799 2.498 -9.193 1.00 93.88 96 PHE A O 1
#

Organism: Caerostris extrusa (NCBI:txid172846)

pLDDT: mean 92.28, std 10.39, range [43.25, 98.75]

Sequence (96 aa):
MATGEEIPSIALDAVLKKSSGLPKDKELVKGYDFNDGIDYDALLRSYKTSGFQATNFGLAVEEINKMIACRKKPLLNKDVLETDPFIQRKHHCTIF